Protein AF-A0A2M7X5S2-F1 (afdb_monomer)

Foldse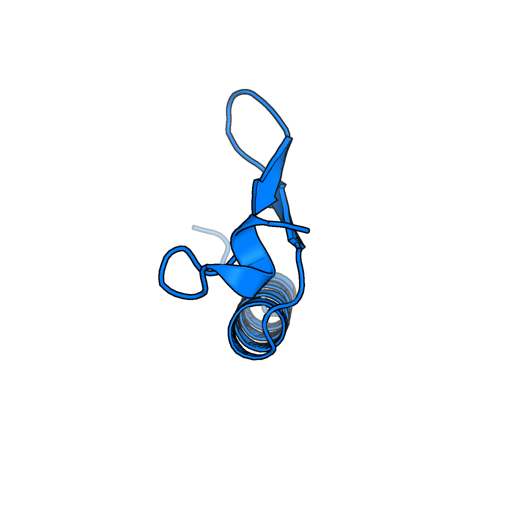ek 3Di:
DDPDPVVVVVVVVCVVCQVVLHWDFDDDPPDTDTDHNPVDPVSVVD

pLDDT: mean 91.44, std 12.76, range [46.0, 98.38]

Radius of gyration: 11.94 Å; Cα contacts (8 Å, |Δi|>4)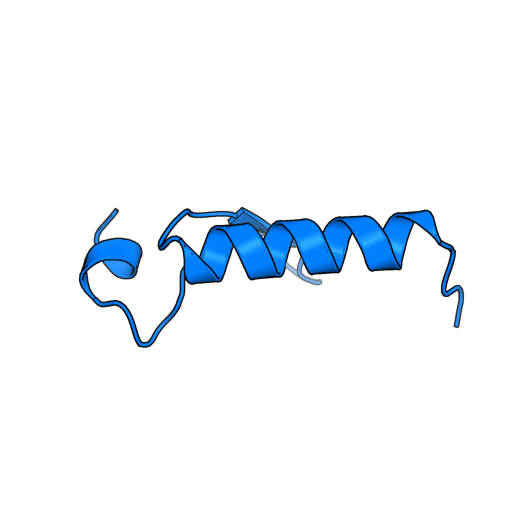: 41; chains: 1; bounding box: 30×21×22 Å

Secondary structure (DSSP, 8-state):
----HHHHHHHHHHHHHHHTT--EEEE-SS-EEEE--TT-HHHHT-

Sequence (46 aa):
MQTSPVHATAIDAAVAALRRGELIGLPTETVYGLAADAMNASAVAK

Mean predicted aligned error: 4.54 Å

Structure (mmCIF, N/CA/C/O backbone):
data_AF-A0A2M7X5S2-F1
#
_entry.id   AF-A0A2M7X5S2-F1
#
loop_
_atom_site.group_PDB
_atom_site.id
_atom_site.type_symbol
_atom_site.label_atom_id
_atom_site.label_alt_id
_atom_site.label_comp_id
_atom_site.label_asym_id
_atom_site.label_entity_id
_atom_site.label_seq_id
_atom_site.pdbx_PDB_ins_code
_atom_site.Cartn_x
_atom_site.Cartn_y
_atom_site.Cartn_z
_atom_site.occupancy
_atom_site.B_iso_or_equiv
_atom_site.auth_seq_id
_atom_site.auth_comp_id
_atom_site.auth_asym_id
_atom_site.auth_atom_id
_atom_site.pdbx_PDB_model_num
ATOM 1 N N . MET A 1 1 ? 17.621 14.016 -14.817 1.00 46.00 1 MET A N 1
ATOM 2 C CA . MET A 1 1 ? 16.944 13.212 -13.777 1.00 46.00 1 MET A CA 1
ATOM 3 C C . MET A 1 1 ? 17.305 11.756 -14.012 1.00 46.00 1 MET A C 1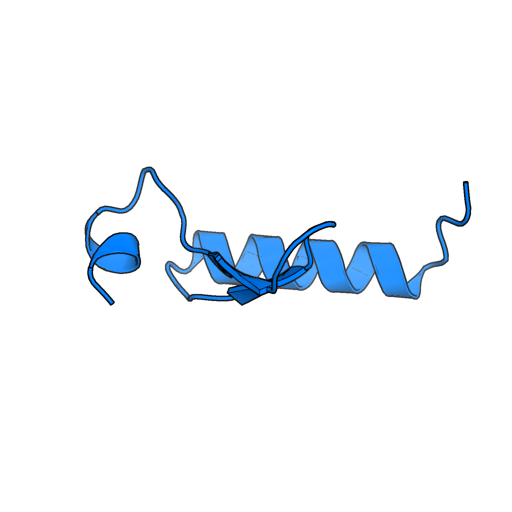
ATOM 5 O O . MET A 1 1 ? 17.158 11.294 -15.134 1.00 46.00 1 MET A O 1
ATOM 9 N N . GLN A 1 2 ? 17.893 11.086 -13.020 1.00 55.16 2 GLN A N 1
ATOM 10 C CA . GLN A 1 2 ? 18.537 9.779 -13.184 1.00 55.16 2 GLN A CA 1
ATOM 11 C C . GLN A 1 2 ? 17.489 8.650 -13.225 1.00 55.16 2 GLN A C 1
ATOM 13 O O . GLN A 1 2 ? 17.144 8.077 -12.197 1.00 55.16 2 GLN A O 1
ATOM 18 N N . THR A 1 3 ? 16.958 8.311 -14.399 1.00 56.50 3 THR A N 1
ATOM 19 C CA . THR A 1 3 ? 16.109 7.121 -14.578 1.00 56.50 3 THR A CA 1
ATOM 20 C C . THR A 1 3 ? 16.993 5.894 -14.791 1.00 56.50 3 THR A C 1
ATOM 22 O O . THR A 1 3 ? 17.137 5.397 -15.907 1.00 56.50 3 THR A O 1
ATOM 25 N N . SER A 1 4 ? 17.655 5.425 -13.733 1.00 67.88 4 SER A N 1
ATOM 26 C CA . SER A 1 4 ? 18.364 4.143 -13.802 1.00 67.88 4 SER A CA 1
ATOM 27 C C . SER A 1 4 ? 17.340 3.005 -13.932 1.00 67.88 4 SER A C 1
ATOM 29 O O . SER A 1 4 ? 16.315 3.060 -13.250 1.00 67.88 4 SER A O 1
ATOM 31 N N . PRO A 1 5 ? 17.603 1.955 -14.730 1.00 68.56 5 PRO A N 1
ATOM 32 C CA . PRO A 1 5 ? 16.646 0.873 -15.003 1.00 68.56 5 PRO A CA 1
ATOM 33 C C . PRO A 1 5 ? 16.124 0.171 -13.739 1.00 68.56 5 PRO A C 1
ATOM 35 O O . PRO A 1 5 ? 14.990 -0.288 -13.713 1.00 68.56 5 PRO A O 1
ATOM 38 N N . VAL A 1 6 ? 16.905 0.171 -12.655 1.00 72.44 6 VAL A N 1
ATOM 39 C CA . VAL A 1 6 ? 16.492 -0.346 -11.339 1.00 72.44 6 VAL A CA 1
ATOM 40 C C . VAL A 1 6 ? 15.287 0.415 -10.757 1.00 72.44 6 VAL A C 1
ATOM 42 O O . VAL A 1 6 ? 14.416 -0.203 -10.149 1.00 72.44 6 VAL A O 1
ATOM 45 N N . HIS A 1 7 ? 15.198 1.735 -10.961 1.00 78.94 7 HIS A N 1
ATOM 46 C CA . HIS A 1 7 ? 14.096 2.548 -10.432 1.00 78.94 7 HIS A CA 1
ATOM 47 C C . HIS A 1 7 ? 12.769 2.243 -11.130 1.00 78.94 7 HIS A C 1
ATOM 49 O O . HIS A 1 7 ? 11.743 2.168 -10.461 1.00 78.94 7 HIS A O 1
ATOM 55 N N . ALA A 1 8 ? 12.785 2.034 -12.450 1.00 82.50 8 ALA A N 1
ATOM 56 C CA . ALA A 1 8 ? 11.580 1.684 -13.200 1.00 82.50 8 ALA A CA 1
ATOM 57 C C . ALA A 1 8 ? 10.999 0.346 -12.712 1.00 82.50 8 ALA A C 1
ATOM 59 O O . ALA A 1 8 ? 9.835 0.284 -12.329 1.00 82.50 8 ALA A O 1
ATOM 60 N N . THR A 1 9 ? 11.843 -0.684 -12.588 1.00 89.81 9 THR A N 1
ATOM 61 C CA . THR A 1 9 ? 11.419 -2.008 -12.112 1.00 89.81 9 THR A CA 1
ATOM 62 C C . THR A 1 9 ? 10.856 -1.976 -10.688 1.00 89.81 9 THR A C 1
ATOM 64 O O . THR A 1 9 ? 9.880 -2.665 -10.392 1.00 89.81 9 THR A O 1
ATOM 67 N N . ALA A 1 10 ? 11.445 -1.176 -9.792 1.00 93.00 10 ALA A N 1
ATOM 68 C CA . ALA A 1 10 ? 10.951 -1.041 -8.422 1.00 93.00 10 ALA A CA 1
ATOM 69 C C . ALA A 1 10 ? 9.564 -0.378 -8.368 1.00 93.00 10 ALA A C 1
ATOM 71 O O . ALA A 1 10 ? 8.700 -0.818 -7.607 1.00 93.00 10 ALA A O 1
ATOM 72 N N . ILE A 1 11 ? 9.332 0.645 -9.196 1.00 94.75 11 ILE A N 1
ATOM 73 C CA . ILE A 1 11 ? 8.027 1.309 -9.301 1.00 94.75 11 ILE A CA 1
ATOM 74 C C . ILE A 1 11 ? 6.983 0.341 -9.869 1.00 94.75 11 ILE A C 1
ATOM 76 O O . ILE A 1 11 ? 5.894 0.235 -9.308 1.00 94.75 11 ILE A O 1
ATOM 80 N N . ASP A 1 12 ? 7.318 -0.417 -10.914 1.00 96.12 12 ASP A N 1
ATOM 81 C CA . ASP A 1 12 ? 6.405 -1.404 -11.503 1.00 96.12 12 ASP A CA 1
ATOM 82 C C . ASP A 1 12 ? 5.997 -2.481 -10.487 1.00 96.12 12 ASP A C 1
ATOM 84 O O . ASP A 1 12 ? 4.817 -2.827 -10.371 1.00 96.12 12 ASP A O 1
ATOM 88 N N . ALA A 1 13 ? 6.953 -2.971 -9.692 1.00 96.38 13 ALA A N 1
ATOM 89 C CA . ALA A 1 13 ? 6.683 -3.928 -8.622 1.00 96.38 13 ALA A CA 1
ATOM 90 C C . ALA A 1 13 ? 5.764 -3.338 -7.537 1.00 96.38 13 ALA A C 1
ATOM 92 O O . ALA A 1 13 ? 4.814 -4.000 -7.110 1.00 96.38 13 ALA A O 1
ATOM 93 N N . ALA A 1 14 ? 6.003 -2.089 -7.129 1.00 96.75 14 ALA A N 1
ATOM 94 C CA . ALA A 1 14 ? 5.172 -1.382 -6.158 1.00 96.75 14 ALA A CA 1
ATOM 95 C C . ALA A 1 14 ? 3.736 -1.175 -6.671 1.00 96.75 14 ALA A C 1
ATOM 97 O O . ALA A 1 14 ? 2.773 -1.446 -5.954 1.00 96.75 14 ALA A O 1
ATOM 98 N N . VAL A 1 15 ? 3.576 -0.778 -7.937 1.00 96.88 15 VAL A N 1
ATOM 99 C CA . VAL A 1 15 ? 2.264 -0.643 -8.589 1.00 96.88 15 VAL A CA 1
ATOM 100 C C . VAL A 1 15 ? 1.542 -1.988 -8.645 1.00 96.88 15 VAL A C 1
ATOM 102 O O . VAL A 1 15 ? 0.348 -2.059 -8.351 1.00 96.88 15 VAL A O 1
ATOM 105 N N . ALA A 1 16 ? 2.245 -3.069 -8.992 1.00 97.94 16 ALA A N 1
ATOM 106 C CA . ALA A 1 16 ? 1.660 -4.404 -9.019 1.00 97.94 16 ALA A CA 1
ATOM 107 C C . ALA A 1 16 ? 1.194 -4.857 -7.625 1.00 97.94 16 ALA A C 1
ATOM 109 O O . ALA A 1 16 ? 0.121 -5.446 -7.515 1.00 97.94 16 ALA A O 1
ATOM 110 N N . ALA A 1 17 ? 1.958 -4.564 -6.569 1.00 98.12 17 ALA A N 1
ATOM 111 C CA . ALA A 1 17 ? 1.573 -4.856 -5.188 1.00 98.12 17 ALA A CA 1
ATOM 112 C C . ALA A 1 17 ? 0.312 -4.080 -4.767 1.00 98.12 17 ALA A C 1
ATOM 114 O O . ALA A 1 17 ? -0.663 -4.689 -4.323 1.00 98.12 17 ALA A O 1
ATOM 115 N N . LEU A 1 18 ? 0.271 -2.765 -5.011 1.00 98.06 18 LEU A N 1
ATOM 116 C CA . LEU A 1 18 ? -0.901 -1.931 -4.715 1.00 98.06 18 LEU A CA 1
ATOM 117 C C . LEU A 1 18 ? -2.163 -2.439 -5.430 1.00 98.06 18 LEU A C 1
ATOM 119 O O . LEU A 1 18 ? -3.216 -2.562 -4.809 1.00 98.06 18 LEU A O 1
ATOM 123 N N . ARG A 1 19 ? -2.050 -2.833 -6.707 1.00 97.31 19 ARG A N 1
ATOM 124 C CA . ARG A 1 19 ? -3.165 -3.419 -7.479 1.00 97.31 19 ARG A CA 1
ATOM 125 C C . ARG A 1 19 ? -3.668 -4.750 -6.915 1.00 97.31 19 ARG A C 1
ATOM 127 O O . ARG A 1 19 ? -4.841 -5.065 -7.087 1.00 97.31 19 ARG A O 1
ATOM 134 N N . ARG A 1 20 ? -2.813 -5.529 -6.244 1.00 97.94 20 ARG A N 1
ATOM 135 C CA . ARG A 1 20 ? -3.211 -6.751 -5.518 1.00 97.94 20 ARG A CA 1
ATOM 136 C C . ARG A 1 20 ? -3.816 -6.456 -4.138 1.00 97.94 20 ARG A C 1
ATOM 138 O O . ARG A 1 20 ? -4.211 -7.386 -3.439 1.00 97.94 20 ARG A O 1
ATOM 145 N N . GLY A 1 21 ? -3.904 -5.186 -3.736 1.00 97.50 21 GLY A N 1
ATOM 146 C CA . GLY A 1 21 ? -4.344 -4.783 -2.401 1.00 97.50 21 GLY A CA 1
ATOM 147 C C . GLY A 1 21 ? -3.309 -5.080 -1.312 1.00 97.50 21 GLY A C 1
ATOM 148 O O . GLY A 1 21 ? -3.678 -5.281 -0.151 1.00 97.50 21 GLY A O 1
ATOM 149 N N . GLU A 1 22 ? -2.030 -5.176 -1.676 1.00 98.19 22 GLU A N 1
ATOM 150 C CA . GLU A 1 22 ? -0.912 -5.265 -0.734 1.00 98.19 22 GLU A CA 1
ATOM 151 C C . GLU A 1 22 ? -0.454 -3.864 -0.302 1.00 98.19 22 GLU A C 1
ATOM 153 O O . GLU A 1 22 ? -0.748 -2.865 -0.961 1.00 98.19 22 GLU A O 1
ATOM 158 N N . LEU A 1 23 ? 0.268 -3.805 0.818 1.00 97.94 23 LEU A N 1
ATOM 159 C CA . LEU A 1 23 ? 0.848 -2.574 1.345 1.00 97.94 23 LEU A CA 1
ATOM 160 C C . LEU A 1 23 ? 2.298 -2.422 0.883 1.00 97.94 23 LEU A C 1
ATOM 162 O O . LEU A 1 23 ? 3.021 -3.413 0.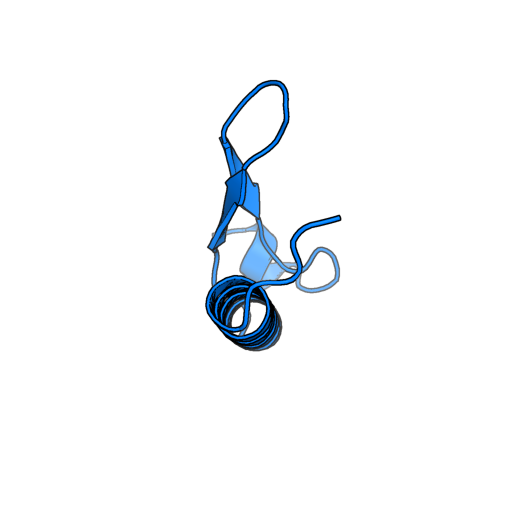771 1.00 97.94 23 LEU A O 1
ATOM 166 N N . ILE A 1 24 ? 2.741 -1.183 0.678 1.00 98.00 24 ILE A N 1
ATOM 167 C CA . ILE A 1 24 ? 4.142 -0.868 0.366 1.00 98.00 24 ILE A CA 1
ATOM 168 C C . ILE A 1 24 ? 4.693 0.200 1.312 1.00 98.00 24 ILE A C 1
ATOM 170 O O . ILE A 1 24 ? 3.956 1.057 1.797 1.00 98.00 24 ILE A O 1
ATOM 174 N N . GLY A 1 25 ? 6.010 0.194 1.520 1.00 97.06 25 GLY A N 1
ATOM 175 C CA . GLY A 1 25 ? 6.715 1.344 2.083 1.00 97.06 25 GLY A CA 1
ATOM 176 C C . GLY A 1 25 ? 6.962 2.390 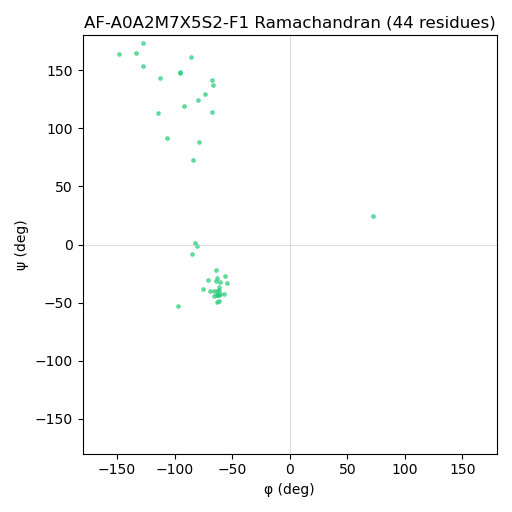0.998 1.00 97.06 25 GLY A C 1
ATOM 177 O O . GLY A 1 25 ? 7.566 2.081 -0.028 1.00 97.06 25 GLY A O 1
ATOM 178 N N . LEU A 1 26 ? 6.509 3.620 1.222 1.00 96.06 26 LEU A N 1
ATOM 179 C CA . LEU A 1 26 ? 6.663 4.734 0.294 1.00 96.06 26 LEU A CA 1
ATOM 180 C C . LEU A 1 26 ? 7.574 5.803 0.917 1.00 96.06 26 LEU A C 1
ATOM 182 O O . LEU A 1 26 ? 7.178 6.425 1.909 1.00 96.06 26 LEU A O 1
ATOM 186 N N . PRO A 1 27 ? 8.782 6.039 0.374 1.00 94.25 27 PRO A N 1
ATOM 187 C CA . PRO A 1 27 ? 9.620 7.136 0.836 1.00 94.25 27 PRO A CA 1
ATOM 188 C C . PRO A 1 27 ? 8.970 8.479 0.488 1.00 94.25 27 PRO A C 1
ATOM 190 O O . PRO A 1 27 ? 8.492 8.680 -0.628 1.00 94.25 27 PRO A O 1
ATOM 193 N N . THR A 1 28 ? 8.998 9.419 1.429 1.00 95.88 28 THR A N 1
ATOM 194 C CA . THR A 1 28 ? 8.667 10.830 1.185 1.00 95.88 28 THR A CA 1
ATOM 195 C C . THR A 1 28 ? 9.802 11.716 1.697 1.00 95.88 28 THR A C 1
ATOM 197 O O . THR A 1 28 ? 10.742 11.217 2.316 1.00 95.88 28 THR A O 1
ATOM 200 N N . GLU A 1 29 ? 9.737 13.024 1.444 1.00 97.75 29 GLU A N 1
ATOM 201 C CA . GLU A 1 29 ? 10.735 13.976 1.957 1.00 97.75 29 GLU A CA 1
ATOM 202 C C . GLU A 1 29 ? 10.786 13.997 3.494 1.00 97.75 29 GLU A C 1
ATOM 204 O O . GLU A 1 29 ? 11.848 14.198 4.075 1.00 97.75 29 GLU A O 1
ATOM 209 N N . THR A 1 30 ? 9.648 13.771 4.158 1.00 97.50 30 THR A N 1
ATOM 210 C CA . THR A 1 30 ? 9.539 13.915 5.615 1.00 97.50 30 THR A CA 1
ATOM 211 C C . THR A 1 30 ? 9.699 12.585 6.341 1.00 97.50 30 THR A C 1
ATOM 213 O O . THR A 1 30 ? 10.498 12.473 7.267 1.00 97.50 30 THR A O 1
ATOM 216 N N . VAL A 1 31 ? 8.921 11.573 5.949 1.00 97.19 31 VAL A N 1
ATOM 217 C CA . VAL A 1 31 ? 8.884 10.261 6.612 1.00 97.19 31 VAL A CA 1
ATOM 218 C C . VAL A 1 31 ? 8.587 9.144 5.618 1.00 97.19 31 VAL A C 1
ATOM 220 O O . VAL A 1 31 ? 8.081 9.374 4.521 1.00 97.19 31 VAL A O 1
ATOM 223 N N . TYR A 1 32 ? 8.849 7.904 6.012 1.00 95.75 32 TYR A N 1
ATOM 224 C CA . TYR A 1 32 ? 8.286 6.769 5.292 1.00 95.75 32 TYR A CA 1
ATOM 225 C C . TYR A 1 32 ? 6.793 6.648 5.594 1.00 95.75 32 TYR A C 1
ATOM 227 O O . TYR A 1 32 ? 6.385 6.637 6.755 1.00 95.75 32 TYR A O 1
ATOM 235 N N . GLY A 1 33 ? 5.993 6.547 4.537 1.00 96.88 33 GLY A N 1
ATOM 236 C CA . GLY A 1 33 ? 4.583 6.197 4.618 1.00 96.88 33 GLY A CA 1
ATOM 237 C C . GLY A 1 33 ? 4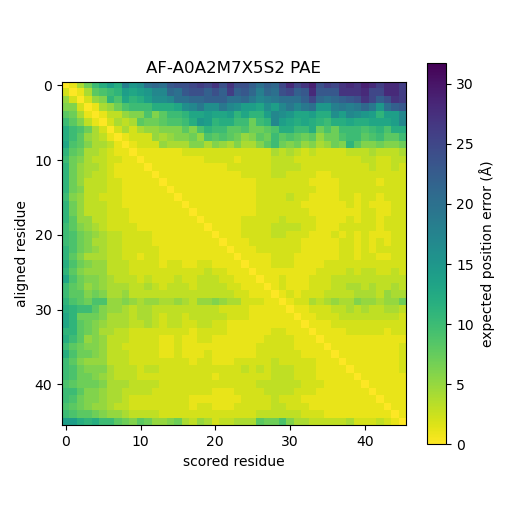.373 4.704 4.387 1.00 96.88 33 GLY A C 1
ATOM 238 O O . GLY A 1 33 ? 5.102 4.077 3.618 1.00 96.88 33 GLY A O 1
ATOM 239 N N . LEU A 1 34 ? 3.348 4.143 5.022 1.00 97.69 34 LEU A N 1
ATOM 240 C CA . LEU A 1 34 ? 2.764 2.868 4.619 1.00 97.69 34 LEU A CA 1
ATOM 241 C C . LEU A 1 34 ? 1.621 3.181 3.649 1.00 97.69 34 LEU A C 1
ATOM 243 O O . LEU A 1 34 ? 0.700 3.912 4.008 1.00 97.69 34 LEU A O 1
ATOM 247 N N . ALA A 1 35 ? 1.710 2.697 2.413 1.00 97.81 35 ALA A N 1
ATOM 248 C CA . ALA A 1 35 ? 0.771 3.035 1.349 1.00 97.81 35 ALA A CA 1
ATOM 249 C C . ALA A 1 35 ? -0.076 1.830 0.925 1.00 97.81 35 ALA A C 1
ATOM 251 O O . ALA A 1 35 ? 0.416 0.705 0.843 1.00 97.81 35 ALA A O 1
ATOM 252 N N . ALA A 1 36 ? -1.339 2.115 0.608 1.00 98.38 36 ALA A N 1
ATOM 253 C CA . ALA A 1 36 ? -2.339 1.200 0.068 1.00 98.38 36 ALA A CA 1
ATOM 254 C C . ALA A 1 36 ? -3.066 1.871 -1.112 1.00 98.38 36 ALA A C 1
ATOM 256 O O . ALA A 1 36 ? -3.009 3.093 -1.266 1.00 98.38 36 ALA A 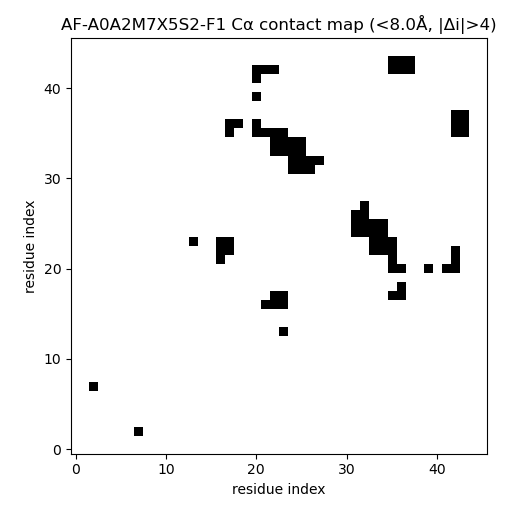O 1
ATOM 257 N N . ASP A 1 37 ? -3.786 1.094 -1.925 1.00 98.06 37 ASP A N 1
ATOM 258 C CA . ASP A 1 37 ? -4.721 1.656 -2.907 1.00 98.06 37 ASP A CA 1
ATOM 259 C C . ASP A 1 37 ? -5.905 2.323 -2.185 1.00 98.06 37 ASP A C 1
ATOM 261 O O . ASP A 1 37 ? -6.713 1.652 -1.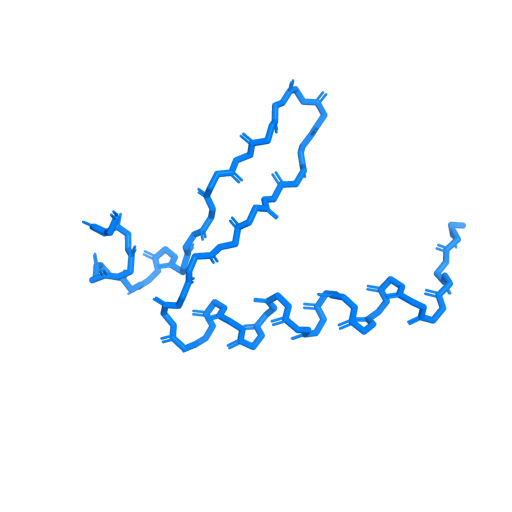543 1.00 98.06 37 ASP A O 1
ATOM 265 N N . ALA A 1 38 ? -6.021 3.647 -2.314 1.00 97.62 38 ALA A N 1
ATOM 266 C CA . ALA A 1 38 ? -7.049 4.449 -1.653 1.00 97.62 38 ALA A CA 1
ATOM 267 C C . ALA A 1 38 ? -8.482 4.114 -2.101 1.00 97.62 38 ALA A C 1
ATOM 269 O O . ALA A 1 38 ? -9.429 4.396 -1.369 1.00 97.62 38 ALA A O 1
ATOM 270 N N . MET A 1 39 ? -8.661 3.519 -3.286 1.00 97.81 39 MET A N 1
ATOM 271 C CA . MET A 1 39 ? -9.973 3.072 -3.769 1.00 97.81 39 MET A CA 1
ATOM 272 C C . MET A 1 39 ? -10.343 1.676 -3.245 1.00 97.81 39 MET A C 1
ATOM 274 O O . MET A 1 39 ? -11.477 1.229 -3.416 1.00 97.81 39 MET A O 1
ATOM 278 N N . ASN A 1 40 ? -9.414 0.983 -2.580 1.00 97.75 40 ASN A N 1
ATOM 279 C CA . ASN A 1 40 ? -9.627 -0.331 -1.994 1.00 97.75 40 ASN A CA 1
ATOM 280 C C . ASN A 1 40 ? -9.721 -0.231 -0.464 1.00 97.75 40 ASN A C 1
ATOM 282 O O . ASN A 1 40 ? -8.728 -0.367 0.252 1.00 97.75 40 ASN A O 1
ATOM 286 N N . ALA A 1 41 ? -10.942 -0.064 0.050 1.00 97.94 41 ALA A N 1
ATOM 287 C CA . ALA A 1 41 ? -11.196 0.063 1.488 1.00 97.94 41 ALA A CA 1
ATOM 288 C C . ALA A 1 41 ? -10.628 -1.104 2.321 1.00 97.94 41 ALA A C 1
ATOM 290 O O . ALA A 1 41 ? -10.176 -0.895 3.444 1.00 97.94 41 ALA A O 1
ATOM 291 N N . SER A 1 42 ? -10.601 -2.324 1.770 1.00 97.81 42 SER A N 1
ATOM 292 C CA . SER A 1 42 ? -10.040 -3.490 2.465 1.00 97.81 42 SER A CA 1
ATOM 293 C C . SER A 1 42 ? -8.516 -3.447 2.579 1.00 97.81 42 SER A C 1
ATOM 295 O O . SER A 1 42 ? -7.970 -3.955 3.551 1.00 97.81 42 SER A O 1
ATOM 297 N N . ALA A 1 43 ? -7.827 -2.836 1.612 1.00 97.81 43 ALA A N 1
ATOM 298 C CA . ALA A 1 43 ? -6.384 -2.635 1.672 1.00 97.81 43 ALA A CA 1
ATOM 299 C C . ALA A 1 43 ? -6.025 -1.509 2.648 1.00 97.81 43 ALA A C 1
ATOM 301 O O . ALA A 1 43 ? -5.063 -1.644 3.391 1.00 97.81 43 ALA A O 1
ATOM 302 N N . VAL A 1 44 ? -6.827 -0.440 2.686 1.00 97.44 44 VAL A N 1
ATOM 303 C CA . VAL A 1 44 ? -6.654 0.684 3.624 1.00 97.44 44 VAL A CA 1
ATOM 304 C C . VAL A 1 44 ? -6.845 0.257 5.084 1.00 97.44 44 VAL A C 1
ATOM 306 O O . VAL A 1 44 ? -6.222 0.825 5.972 1.00 97.44 44 VAL A O 1
ATOM 309 N N . ALA A 1 45 ? -7.696 -0.737 5.342 1.00 97.31 45 ALA A N 1
ATOM 310 C CA . ALA A 1 45 ? -7.988 -1.225 6.689 1.00 97.31 45 ALA A CA 1
ATOM 311 C C . ALA A 1 45 ? -6.963 -2.236 7.257 1.00 97.31 45 ALA A C 1
ATOM 313 O O . ALA A 1 45 ? -7.185 -2.741 8.357 1.00 97.31 45 ALA A O 1
ATOM 314 N N . LYS A 1 46 ? -5.900 -2.575 6.515 1.00 91.94 46 LYS A N 1
ATOM 315 C CA . LYS A 1 46 ? -4.826 -3.481 6.967 1.00 91.94 46 LYS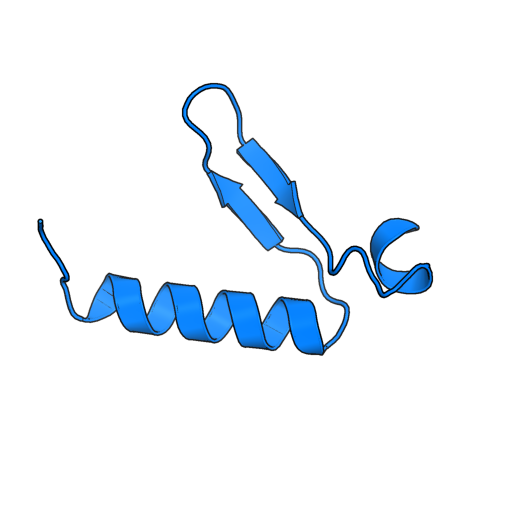 A CA 1
ATOM 316 C C . LYS A 1 46 ? -3.799 -2.750 7.823 1.00 91.94 46 LYS A C 1
ATOM 318 O O . LYS A 1 46 ? -3.339 -3.380 8.799 1.00 91.94 46 LYS A O 1
#

Solvent-accessible surface area (backbone atoms only — not comparable to full-atom values): 2890 Å² total; per-residue (Å²): 131,90,82,48,72,69,57,56,55,54,50,52,52,51,52,53,37,30,74,72,47,35,77,44,83,41,85,54,97,87,52,75,40,83,42,46,35,85,89,37,66,75,33,64,73,109

Nearest PDB structures (foldseek):
  5t7z-assembly1_A  TM=3.486E-01  e=6.592E+00  Sorangium cellulosum